Protein AF-D9PLZ6-F1 (afdb_monomer_lite)

Radius of gyration: 14.78 Å; chains: 1; bounding box: 35×25×38 Å

Foldseek 3Di:
DQCVVLVAQAAALVVDDPVVLVVVLVVLVVVQCPDPVNVPDDPVVSVVVSVVVSVVVSLSNHQQSQQGPVGNVDGNVVVD

Sequence (80 aa):
MHITASSPEYLKSSDISVEVVEKEKSIQLEMMKNDPKMANKPDEVLLKIIEGKMSKFKDDISLLEQAFVMNPDQKVKDFI

Organism: NCBI:txid749907

InterPro domains:
  IPR001816 Translation elongation factor EFTs/EF1B [MF_00050] (1-80)
  IPR001816 Translation elongation factor EFTs/EF1B [PTHR11741] (1-79)
  IPR014039 Translation elongation factor EFTs/EF1B, dimerisation [PF00889] (1-80)
  IPR036402 Elongation factor Ts, dimerisation domain superfamily [G3DSA:3.30.479.20] (1-80)
  IPR036402 Elongation factor Ts, dimerisation domain superfamily [SSF54713] (1-80)

pLDDT: mean 84.2, std 6.49, range [61.22, 90.5]

Structure (mmCIF, N/CA/C/O backbone):
data_AF-D9PLZ6-F1
#
_entry.id   AF-D9PLZ6-F1
#
loop_
_atom_site.group_PDB
_atom_site.id
_atom_site.type_symbol
_atom_site.label_atom_id
_atom_site.label_alt_id
_atom_site.label_comp_id
_atom_site.label_asym_id
_atom_site.label_entity_id
_atom_site.label_seq_id
_atom_site.pdbx_PDB_ins_code
_atom_site.Cartn_x
_atom_site.Cartn_y
_atom_site.Cartn_z
_atom_site.occupancy
_atom_site.B_iso_or_equiv
_atom_site.auth_seq_id
_atom_site.auth_comp_id
_atom_site.auth_asym_id
_atom_site.auth_atom_id
_atom_site.pdbx_PDB_model_num
ATOM 1 N N . MET A 1 1 ? 19.448 -4.564 -6.586 1.00 77.88 1 MET A N 1
ATOM 2 C CA . MET A 1 1 ? 19.585 -3.534 -5.529 1.00 77.88 1 MET A CA 1
ATOM 3 C C . MET A 1 1 ? 18.240 -3.068 -4.983 1.00 77.88 1 MET A C 1
ATOM 5 O O . MET A 1 1 ? 18.124 -3.018 -3.771 1.00 77.88 1 MET A O 1
ATOM 9 N N . HIS A 1 2 ? 17.228 -2.774 -5.814 1.00 83.69 2 HIS A N 1
ATOM 10 C CA . HIS A 1 2 ? 15.913 -2.317 -5.328 1.00 83.69 2 HIS A CA 1
ATOM 11 C C . HIS A 1 2 ? 15.245 -3.288 -4.334 1.00 83.69 2 HIS A C 1
ATOM 13 O O . HIS A 1 2 ? 14.928 -2.879 -3.228 1.00 83.69 2 HIS A O 1
ATOM 19 N N . ILE A 1 3 ? 15.152 -4.584 -4.665 1.00 85.75 3 ILE A N 1
ATOM 20 C CA . ILE A 1 3 ? 14.547 -5.609 -3.785 1.00 85.75 3 ILE A CA 1
ATOM 21 C C . ILE A 1 3 ? 15.215 -5.653 -2.401 1.00 85.75 3 ILE A C 1
ATOM 23 O O . ILE A 1 3 ? 14.538 -5.796 -1.397 1.00 85.75 3 ILE A O 1
ATOM 27 N N . THR A 1 4 ? 16.536 -5.483 -2.324 1.00 85.25 4 THR A N 1
ATOM 28 C CA . THR A 1 4 ? 17.275 -5.486 -1.049 1.00 85.25 4 THR A CA 1
ATOM 29 C C . THR A 1 4 ? 16.997 -4.244 -0.199 1.00 85.25 4 THR A C 1
ATOM 31 O O . THR A 1 4 ? 17.109 -4.305 1.018 1.00 85.25 4 THR A O 1
ATOM 34 N N . ALA A 1 5 ? 16.669 -3.115 -0.833 1.00 84.88 5 ALA A N 1
ATOM 35 C CA . ALA A 1 5 ? 16.380 -1.857 -0.149 1.00 84.88 5 ALA A CA 1
ATOM 36 C C . ALA A 1 5 ? 14.895 -1.717 0.227 1.00 84.88 5 ALA A C 1
ATOM 38 O O . ALA A 1 5 ? 14.587 -1.141 1.266 1.00 84.88 5 ALA A O 1
ATOM 39 N N . SER A 1 6 ? 13.993 -2.236 -0.610 1.00 84.75 6 SER A N 1
ATOM 40 C CA . SER A 1 6 ? 12.539 -2.074 -0.476 1.00 84.75 6 SER A CA 1
ATOM 41 C C . SER A 1 6 ? 11.811 -3.321 0.030 1.00 84.75 6 SER A C 1
ATOM 43 O O . SER A 1 6 ? 10.637 -3.221 0.355 1.00 84.75 6 SER A O 1
ATOM 45 N N . SER A 1 7 ? 12.479 -4.478 0.091 1.00 87.62 7 SER A N 1
ATOM 46 C CA . SER A 1 7 ? 11.974 -5.748 0.641 1.00 87.62 7 SER A CA 1
ATOM 47 C C . SER A 1 7 ? 10.495 -6.057 0.336 1.00 87.62 7 SER A C 1
ATOM 49 O O . SER A 1 7 ? 9.731 -6.296 1.271 1.00 87.62 7 SER A O 1
ATOM 51 N N . PRO A 1 8 ? 10.060 -6.048 -0.941 1.00 88.69 8 PRO A N 1
ATOM 52 C CA . PRO A 1 8 ? 8.684 -6.393 -1.284 1.00 88.69 8 PRO A CA 1
ATOM 53 C C . PRO A 1 8 ? 8.381 -7.850 -0.931 1.00 88.69 8 PRO A C 1
ATOM 55 O O . PRO A 1 8 ? 9.187 -8.744 -1.195 1.00 88.69 8 PRO A O 1
ATOM 58 N N . GLU A 1 9 ? 7.194 -8.086 -0.382 1.00 88.56 9 GLU A N 1
ATOM 59 C CA . GLU A 1 9 ? 6.704 -9.430 -0.054 1.00 88.56 9 GLU A CA 1
ATOM 60 C C . GLU A 1 9 ? 5.972 -10.079 -1.237 1.00 88.56 9 GLU A C 1
ATOM 62 O O . GLU A 1 9 ? 5.954 -11.302 -1.364 1.00 88.56 9 GLU A O 1
ATOM 67 N N . TYR A 1 10 ? 5.401 -9.263 -2.130 1.00 90.19 10 TYR A N 1
ATOM 68 C CA . TYR A 1 10 ? 4.599 -9.704 -3.269 1.00 90.19 10 TYR A CA 1
ATOM 69 C C . TYR A 1 10 ? 5.112 -9.106 -4.577 1.00 90.19 10 TYR A C 1
ATOM 71 O O . TYR A 1 10 ? 5.717 -8.034 -4.606 1.00 90.19 10 TYR A O 1
ATOM 79 N N . LEU A 1 11 ? 4.831 -9.781 -5.695 1.00 87.62 11 LEU A N 1
ATOM 80 C CA . LEU A 1 11 ? 5.140 -9.247 -7.020 1.00 87.62 11 LEU A CA 1
ATOM 81 C C . LEU A 1 11 ? 4.135 -8.154 -7.406 1.00 87.62 11 LEU A C 1
ATOM 83 O O . LEU A 1 11 ? 4.536 -7.048 -7.768 1.00 87.62 11 LEU A O 1
ATOM 87 N N . LYS A 1 12 ? 2.834 -8.453 -7.316 1.00 88.38 12 LYS A N 1
ATOM 88 C CA . LYS A 1 12 ? 1.742 -7.549 -7.702 1.00 88.38 12 LYS A CA 1
ATOM 89 C C . LYS A 1 12 ? 0.751 -7.371 -6.562 1.00 88.38 12 LYS A C 1
ATOM 91 O O . LYS A 1 12 ? 0.578 -8.257 -5.732 1.00 88.38 12 LYS A O 1
ATOM 96 N N . SER A 1 13 ? 0.010 -6.267 -6.575 1.00 84.12 13 SER A N 1
ATOM 97 C CA . SER A 1 13 ? -1.030 -6.003 -5.573 1.00 84.12 13 SER A CA 1
ATOM 98 C C . SER A 1 13 ? -2.177 -7.021 -5.618 1.00 84.12 13 SER A C 1
ATOM 100 O O . SER A 1 13 ? -2.862 -7.222 -4.619 1.00 84.12 13 SER A O 1
ATOM 102 N N . SER A 1 14 ? -2.378 -7.674 -6.767 1.00 85.19 14 SER A N 1
ATOM 103 C CA . SER A 1 14 ? -3.358 -8.751 -6.951 1.00 85.19 14 SER A CA 1
ATOM 104 C C . SER A 1 14 ? -2.967 -10.060 -6.263 1.00 85.19 14 SER A C 1
ATOM 106 O O . SER A 1 14 ? -3.841 -10.882 -6.012 1.00 85.19 14 SER A O 1
ATOM 108 N N . ASP A 1 15 ? -1.678 -10.255 -5.968 1.00 87.00 15 ASP A N 1
ATOM 109 C CA . ASP A 1 15 ? -1.175 -11.465 -5.308 1.00 87.00 15 ASP A CA 1
ATOM 110 C C . ASP A 1 15 ? -1.324 -11.383 -3.779 1.00 87.00 15 ASP A C 1
ATOM 112 O O . ASP A 1 15 ? -1.086 -12.360 -3.072 1.00 87.00 15 ASP A O 1
ATOM 116 N N . ILE A 1 16 ? -1.718 -10.216 -3.256 1.00 85.81 16 ILE A N 1
ATOM 117 C CA . ILE A 1 16 ? -1.903 -9.991 -1.825 1.00 85.81 16 ILE A CA 1
ATOM 118 C C . ILE A 1 16 ? -3.210 -10.660 -1.388 1.00 85.81 16 ILE A C 1
ATOM 120 O O . ILE A 1 16 ? -4.304 -10.241 -1.774 1.00 85.81 16 ILE A O 1
ATOM 124 N N . SER A 1 17 ? -3.100 -11.670 -0.527 1.00 88.50 17 SER A N 1
ATOM 125 C CA . SER A 1 17 ? -4.260 -12.343 0.057 1.00 88.50 17 SER A CA 1
ATOM 126 C C . SER A 1 17 ? -5.131 -11.379 0.862 1.00 88.50 17 SER A C 1
ATOM 128 O O . SER A 1 17 ? -4.637 -10.542 1.622 1.00 88.50 17 SER A O 1
ATOM 130 N N . VAL A 1 18 ? -6.450 -11.556 0.757 1.00 85.88 18 VAL A N 1
ATOM 131 C CA . VAL A 1 18 ? -7.445 -10.750 1.485 1.00 85.88 18 VAL A CA 1
ATOM 132 C C . VAL A 1 18 ? -7.205 -10.799 2.997 1.00 85.88 18 VAL A C 1
ATOM 134 O O . VAL A 1 18 ? -7.302 -9.770 3.655 1.00 85.88 18 VAL A O 1
ATOM 137 N N . GLU A 1 19 ? -6.780 -11.948 3.527 1.00 86.75 19 GLU A N 1
ATOM 138 C CA . GLU A 1 19 ? -6.442 -12.120 4.947 1.00 86.75 19 GLU A CA 1
ATOM 139 C C . GLU A 1 19 ? -5.330 -11.174 5.421 1.00 86.75 19 GLU A C 1
ATOM 141 O O . GLU A 1 19 ? -5.408 -10.634 6.522 1.00 86.75 19 GLU A O 1
ATOM 146 N N . VAL A 1 20 ? -4.305 -10.927 4.598 1.00 87.19 20 VAL A N 1
ATOM 147 C CA . VAL A 1 20 ? -3.205 -10.012 4.949 1.00 87.19 20 VAL A CA 1
ATOM 148 C C . VAL A 1 20 ? -3.707 -8.574 4.977 1.00 87.19 20 VAL A C 1
ATOM 150 O O . VAL A 1 20 ? -3.397 -7.827 5.904 1.00 87.19 20 VAL A O 1
ATOM 153 N N . VAL A 1 21 ? -4.538 -8.203 4.001 1.00 86.94 21 VAL A N 1
ATOM 154 C CA . VAL A 1 21 ? -5.155 -6.873 3.940 1.00 86.94 21 VAL A CA 1
ATOM 155 C C . VAL A 1 21 ? -6.084 -6.644 5.131 1.00 86.94 21 VAL A C 1
ATOM 157 O O . VAL A 1 21 ? -6.049 -5.575 5.730 1.00 86.94 21 VAL A O 1
ATOM 160 N N . GLU A 1 22 ? -6.907 -7.626 5.500 1.00 87.06 22 GLU A N 1
ATOM 161 C CA . GLU A 1 22 ? -7.808 -7.525 6.653 1.00 87.06 22 GLU A CA 1
ATOM 162 C C . GLU A 1 22 ? -7.049 -7.471 7.976 1.00 87.06 22 GLU A C 1
ATOM 164 O O . GLU A 1 22 ? -7.380 -6.65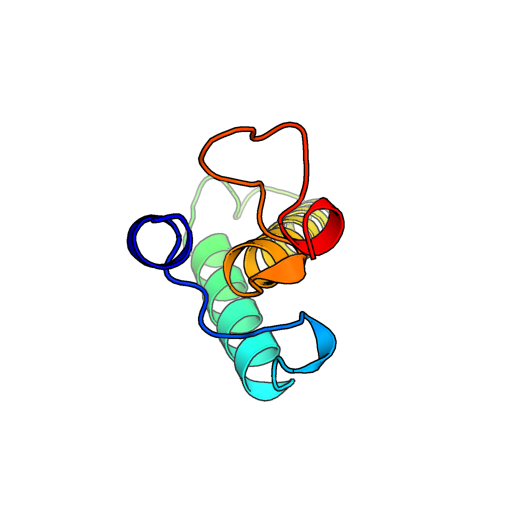5 8.841 1.00 87.06 22 GLU A O 1
ATOM 169 N N . LYS A 1 23 ? -5.998 -8.284 8.117 1.00 88.50 23 LYS A N 1
ATOM 170 C CA . LYS A 1 23 ? -5.132 -8.263 9.293 1.00 88.50 23 LYS A CA 1
ATOM 171 C C . LYS A 1 23 ? -4.470 -6.899 9.451 1.00 88.50 23 LYS A C 1
ATOM 173 O O . LYS A 1 23 ? -4.597 -6.294 10.512 1.00 88.50 23 LYS A O 1
ATOM 178 N N . GLU A 1 24 ? -3.869 -6.360 8.395 1.00 87.88 24 GLU A N 1
ATOM 179 C CA . GLU A 1 24 ? -3.265 -5.025 8.431 1.00 87.88 24 GLU A CA 1
ATOM 180 C C . GLU A 1 24 ? -4.311 -3.930 8.697 1.00 87.88 24 GLU A C 1
ATOM 182 O O . GLU A 1 24 ? -4.091 -3.032 9.511 1.00 87.88 24 GLU A O 1
ATOM 187 N N . LYS A 1 25 ? -5.502 -4.033 8.091 1.00 87.25 25 LYS A N 1
ATOM 188 C CA . LYS A 1 25 ? -6.612 -3.102 8.336 1.00 87.25 25 LYS A CA 1
ATOM 189 C C . LYS A 1 25 ? -7.024 -3.093 9.805 1.00 87.25 25 LYS A C 1
ATOM 191 O O . LYS A 1 25 ? -7.262 -2.018 10.352 1.00 87.25 25 LYS A O 1
ATOM 196 N N . SER A 1 26 ? -7.113 -4.266 10.437 1.00 86.25 26 SER A N 1
ATOM 197 C CA . SER A 1 26 ? -7.448 -4.390 11.860 1.00 86.25 26 SER A CA 1
ATOM 198 C C . SER A 1 26 ? -6.378 -3.757 12.751 1.00 86.25 26 SER A C 1
ATOM 200 O O . SER A 1 26 ? -6.719 -2.925 13.590 1.00 86.25 26 SER A O 1
ATOM 202 N N . ILE A 1 27 ? -5.096 -4.025 12.477 1.00 88.38 27 ILE A N 1
ATOM 203 C CA . ILE A 1 27 ? -3.956 -3.432 13.190 1.00 88.38 27 ILE A CA 1
ATOM 204 C C . ILE A 1 27 ? -3.985 -1.907 13.075 1.00 88.38 27 ILE A C 1
ATOM 206 O O . ILE A 1 27 ? -3.845 -1.203 14.073 1.00 88.38 27 ILE A O 1
ATOM 210 N N . GLN A 1 28 ? -4.222 -1.365 11.880 1.00 85.44 28 GLN A N 1
ATOM 211 C CA . GLN A 1 28 ? -4.312 0.082 11.703 1.00 85.44 28 GLN A CA 1
ATOM 212 C C . GLN A 1 28 ? -5.523 0.706 12.394 1.00 85.44 28 GLN A C 1
ATOM 214 O O . GLN A 1 28 ? -5.411 1.808 12.930 1.00 85.44 28 GLN A O 1
ATOM 219 N N . LEU A 1 29 ? -6.662 0.012 12.411 1.00 84.00 29 LEU A N 1
ATOM 220 C CA . LEU A 1 29 ? -7.845 0.419 13.169 1.00 84.00 29 LEU A CA 1
ATOM 221 C C . LEU A 1 29 ? -7.542 0.496 14.666 1.00 84.00 29 LEU A C 1
ATOM 223 O O . LEU A 1 29 ? -7.888 1.484 15.312 1.00 84.00 29 LEU A O 1
ATOM 227 N N . GLU A 1 30 ? -6.876 -0.520 15.211 1.00 85.00 30 GLU A N 1
ATOM 228 C CA . GLU A 1 30 ? -6.456 -0.551 16.611 1.00 85.00 30 GLU A CA 1
ATOM 229 C C . GLU A 1 30 ? -5.432 0.543 16.920 1.00 85.00 30 GLU A C 1
ATOM 231 O O . GLU A 1 30 ? -5.589 1.266 17.904 1.00 85.00 30 GLU A O 1
ATOM 236 N N . MET A 1 31 ? -4.435 0.742 16.052 1.00 83.00 31 MET A N 1
ATOM 237 C CA . MET A 1 31 ? -3.471 1.838 16.181 1.00 83.00 31 MET A CA 1
ATOM 238 C C . MET A 1 31 ? -4.165 3.199 16.204 1.00 83.00 31 MET A C 1
ATOM 240 O O . MET A 1 31 ? -3.847 4.025 17.051 1.00 83.00 31 MET A O 1
ATOM 244 N N . MET A 1 32 ? -5.129 3.443 15.314 1.00 78.62 32 MET A N 1
ATOM 245 C CA . MET A 1 32 ? -5.843 4.722 15.272 1.00 78.62 32 MET A CA 1
ATOM 246 C C . MET A 1 32 ? -6.756 4.945 16.473 1.00 78.62 32 MET A C 1
ATOM 248 O O . MET A 1 32 ? -6.858 6.077 16.940 1.00 78.62 32 MET A O 1
ATOM 252 N N . LYS A 1 33 ? -7.400 3.889 16.984 1.00 77.88 33 LYS A N 1
ATOM 253 C CA . LYS A 1 33 ? -8.199 3.959 18.216 1.00 77.88 33 LYS A CA 1
ATOM 254 C C . LYS A 1 33 ? -7.335 4.248 19.442 1.00 77.88 33 LYS A C 1
ATOM 256 O O . LYS A 1 33 ? -7.764 4.988 20.321 1.00 77.88 33 LYS A O 1
ATOM 261 N N . ASN A 1 34 ? -6.127 3.688 19.483 1.00 79.56 34 ASN A N 1
ATOM 262 C CA . ASN A 1 34 ? -5.173 3.907 20.567 1.00 79.56 34 ASN A CA 1
ATOM 263 C C . ASN A 1 34 ? -4.439 5.253 20.468 1.00 79.56 34 ASN A C 1
ATOM 265 O O . ASN A 1 34 ? -3.860 5.694 21.458 1.00 79.56 34 ASN A O 1
ATOM 269 N N . ASP A 1 35 ? -4.445 5.911 19.305 1.00 78.19 35 ASP A N 1
ATOM 270 C CA . ASP A 1 35 ? -3.762 7.187 19.107 1.00 78.19 35 ASP A CA 1
ATOM 271 C C . ASP A 1 35 ? -4.657 8.367 19.565 1.00 78.19 35 ASP A C 1
ATOM 273 O O . ASP A 1 35 ? -5.658 8.696 18.912 1.00 78.19 35 ASP A O 1
ATOM 277 N N . PRO A 1 36 ? -4.322 9.061 20.672 1.00 66.75 36 PRO A N 1
ATOM 278 C CA . PRO A 1 36 ? -5.176 10.091 21.276 1.00 66.75 36 PRO A CA 1
ATOM 279 C C . PRO A 1 36 ? -5.397 11.322 20.378 1.00 66.75 36 PRO A C 1
ATOM 281 O O . PRO A 1 36 ? -6.340 12.090 20.585 1.00 66.75 36 PRO A O 1
ATOM 284 N N . LYS A 1 37 ? -4.557 11.519 19.350 1.00 66.50 37 LYS A N 1
ATOM 285 C CA . LYS A 1 37 ? -4.715 12.590 18.348 1.00 66.50 37 LYS A CA 1
ATOM 286 C C . LYS A 1 37 ? -5.714 12.242 17.241 1.00 66.50 37 LYS A C 1
ATOM 288 O O . LYS A 1 37 ? -6.165 13.135 16.522 1.00 66.50 37 LYS A O 1
ATOM 293 N N . MET A 1 38 ? -6.025 10.959 17.075 1.00 63.16 38 MET A N 1
ATOM 294 C CA . MET A 1 38 ? -6.909 10.436 16.032 1.00 63.16 38 MET A CA 1
ATOM 295 C C . MET A 1 38 ? -8.272 10.039 16.600 1.00 63.16 38 MET A C 1
ATOM 297 O O . MET A 1 38 ? -9.268 10.218 15.908 1.00 63.16 38 MET A O 1
ATOM 301 N N . ALA A 1 39 ? -8.335 9.639 17.875 1.00 61.22 39 ALA A N 1
ATOM 302 C CA . ALA A 1 39 ? -9.576 9.331 18.592 1.00 61.22 39 ALA A CA 1
ATOM 303 C C . ALA A 1 39 ? -10.593 10.494 18.641 1.00 61.22 39 ALA A C 1
ATOM 305 O O . ALA A 1 39 ? -11.786 10.261 18.791 1.00 61.22 39 ALA A O 1
ATOM 306 N N . ASN A 1 40 ? -10.136 11.744 18.492 1.00 64.25 40 ASN A N 1
ATOM 307 C CA . ASN A 1 40 ? -10.993 12.937 18.476 1.00 64.25 40 ASN A CA 1
ATOM 308 C C . ASN A 1 40 ? -11.443 13.364 17.065 1.00 64.25 40 ASN A C 1
ATOM 310 O O . ASN A 1 40 ? -12.091 14.401 16.917 1.00 64.25 40 ASN A O 1
ATOM 314 N N . LYS A 1 41 ? -11.056 12.634 16.011 1.00 68.88 41 LYS A N 1
ATOM 315 C CA . LYS A 1 41 ? -11.434 12.963 14.630 1.00 68.88 41 LYS A CA 1
ATOM 316 C C . LYS A 1 41 ? -12.728 12.235 14.242 1.00 68.88 41 LYS A C 1
ATOM 318 O O . LYS A 1 41 ? -12.938 11.121 14.708 1.00 68.88 41 LYS A O 1
ATOM 323 N N . PRO A 1 42 ? -13.576 12.822 13.376 1.00 76.12 42 PRO A N 1
ATOM 324 C CA . PRO A 1 42 ? -14.791 12.163 12.896 1.00 76.12 42 PRO A CA 1
ATOM 325 C C . PRO A 1 42 ? -14.491 10.818 12.223 1.00 76.12 42 PRO A C 1
ATOM 327 O O . PRO A 1 42 ? -13.479 10.695 11.525 1.00 76.12 42 PRO A O 1
ATOM 330 N N . ASP A 1 43 ? -15.400 9.849 12.355 1.00 78.12 43 ASP A N 1
ATOM 331 C CA . ASP A 1 43 ? -15.258 8.505 11.773 1.00 78.12 43 ASP A CA 1
ATOM 332 C C . ASP A 1 43 ? -15.011 8.529 10.256 1.00 78.12 43 ASP A C 1
ATOM 334 O O . ASP A 1 43 ? -14.215 7.745 9.742 1.00 78.12 43 ASP A O 1
ATOM 338 N N . GLU A 1 44 ? -15.609 9.479 9.528 1.00 79.94 44 GLU A N 1
ATOM 339 C CA . GLU A 1 44 ? -15.346 9.674 8.093 1.00 79.94 44 GLU A CA 1
ATOM 340 C C . GLU A 1 44 ? -13.880 10.010 7.791 1.00 79.94 44 GLU A C 1
ATOM 342 O O . GLU A 1 44 ? -13.327 9.579 6.777 1.00 79.94 44 GLU A O 1
ATOM 347 N N . VAL A 1 45 ? -13.233 10.790 8.660 1.00 82.50 45 VAL A N 1
ATOM 348 C CA . VAL A 1 45 ? -11.827 11.168 8.496 1.00 82.50 45 VAL A CA 1
ATOM 349 C C . VAL A 1 45 ? -10.939 9.970 8.806 1.00 82.50 45 VAL A C 1
ATOM 351 O O . VAL A 1 45 ? -10.011 9.694 8.051 1.00 82.50 45 VAL A O 1
ATOM 354 N N . LEU A 1 46 ? -11.242 9.225 9.870 1.00 79.12 46 LEU A N 1
ATOM 355 C CA . LEU A 1 46 ? -10.549 7.981 10.210 1.00 79.12 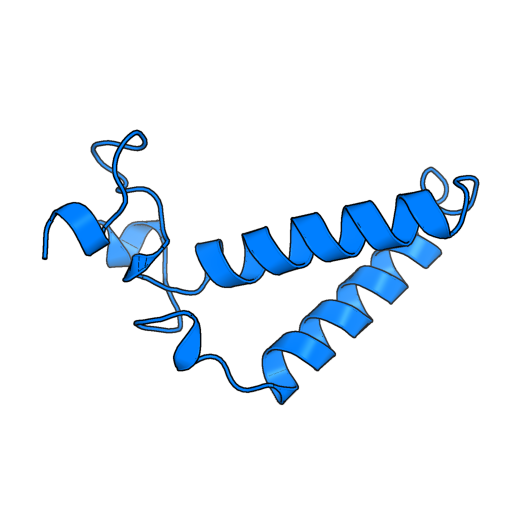46 LEU A CA 1
ATOM 356 C C . LEU A 1 46 ? -10.626 6.963 9.065 1.00 79.12 46 LEU A C 1
ATOM 358 O O . LEU A 1 46 ? -9.590 6.445 8.652 1.00 79.12 46 LEU A O 1
ATOM 362 N N . LEU A 1 47 ? -11.814 6.746 8.492 1.00 81.75 47 LEU A N 1
ATOM 363 C CA . LEU A 1 47 ? -12.021 5.862 7.340 1.00 81.75 47 LEU A CA 1
ATOM 364 C C . LEU A 1 47 ? -11.164 6.268 6.139 1.00 81.75 47 LEU A C 1
ATOM 366 O O . LEU A 1 47 ? -10.448 5.426 5.601 1.00 81.75 47 LEU A O 1
ATOM 370 N N . LYS A 1 48 ? -11.157 7.557 5.772 1.00 85.06 48 LYS A N 1
ATOM 371 C CA . LYS A 1 48 ? -10.308 8.066 4.680 1.00 85.06 48 LYS A CA 1
ATOM 372 C C . LYS A 1 48 ? -8.817 7.873 4.950 1.00 85.06 48 LYS A C 1
ATOM 374 O O . LYS A 1 48 ? -8.060 7.572 4.030 1.00 85.06 48 LYS A O 1
ATOM 379 N N . ILE A 1 49 ? -8.373 8.036 6.198 1.00 85.19 49 ILE A N 1
ATOM 380 C CA . ILE A 1 49 ? -6.961 7.829 6.545 1.00 85.19 49 ILE A CA 1
ATOM 381 C C . ILE A 1 49 ? -6.605 6.340 6.469 1.00 85.19 49 ILE A C 1
ATOM 383 O O . ILE A 1 49 ? -5.542 6.010 5.947 1.00 85.19 49 ILE A O 1
ATOM 387 N N . ILE A 1 50 ? -7.473 5.445 6.956 1.00 86.12 50 ILE A N 1
ATOM 388 C CA . ILE A 1 50 ? -7.260 3.991 6.873 1.00 86.12 50 ILE A CA 1
ATOM 389 C C . ILE A 1 50 ? -7.196 3.559 5.413 1.00 86.12 50 ILE A C 1
ATOM 391 O O . ILE A 1 50 ? -6.306 2.804 5.042 1.00 86.12 50 ILE A O 1
ATOM 395 N N . GLU A 1 51 ? -8.104 4.054 4.575 1.00 86.56 51 GLU A N 1
ATOM 396 C CA . GLU A 1 51 ? -8.134 3.730 3.150 1.00 86.56 51 GLU A CA 1
ATOM 397 C C . GLU A 1 51 ? -6.838 4.159 2.449 1.00 86.56 51 GLU A C 1
ATOM 399 O O . GLU A 1 51 ? -6.200 3.348 1.776 1.00 86.56 51 GLU A O 1
ATOM 404 N N . GLY A 1 52 ? -6.377 5.392 2.693 1.00 88.31 52 GLY A N 1
ATOM 405 C CA . GLY A 1 52 ? -5.111 5.885 2.150 1.00 88.31 52 GLY A CA 1
ATOM 406 C C . GLY A 1 52 ? -3.898 5.096 2.648 1.00 88.31 52 GLY A C 1
ATOM 407 O O . GLY A 1 52 ? -3.030 4.722 1.859 1.00 88.31 52 GLY A O 1
ATOM 408 N N . LYS A 1 53 ? -3.843 4.779 3.947 1.00 87.44 53 LYS A N 1
ATOM 409 C CA . LYS A 1 53 ? -2.764 3.954 4.500 1.00 87.44 53 LYS A CA 1
ATOM 410 C C . LYS A 1 53 ? -2.801 2.519 3.980 1.00 87.44 53 LYS A C 1
ATOM 412 O O . LYS A 1 53 ? -1.743 1.931 3.798 1.00 87.44 53 LYS A O 1
ATOM 417 N N . MET A 1 54 ? -3.982 1.958 3.740 1.00 88.56 54 MET A N 1
ATOM 418 C CA . MET A 1 54 ? -4.120 0.611 3.195 1.00 88.56 54 MET A CA 1
ATOM 419 C C . MET A 1 54 ? -3.727 0.543 1.727 1.00 88.56 54 MET A C 1
ATOM 421 O O . MET A 1 54 ? -3.095 -0.429 1.321 1.00 88.56 54 MET A O 1
ATOM 425 N N . SER A 1 55 ? -4.045 1.578 0.947 1.00 88.38 55 SER A N 1
ATOM 426 C CA . SER A 1 55 ? -3.520 1.720 -0.412 1.00 88.38 55 SER A CA 1
ATOM 427 C C . SER A 1 55 ? -1.996 1.774 -0.387 1.00 88.38 55 SER A C 1
ATOM 429 O O . SER A 1 55 ? -1.346 0.992 -1.071 1.00 88.38 55 SER A O 1
ATOM 431 N N . LYS A 1 56 ? -1.427 2.621 0.479 1.00 87.94 56 LYS A N 1
ATOM 432 C CA . LYS A 1 56 ? 0.024 2.746 0.606 1.00 87.94 56 LYS A CA 1
ATOM 433 C C . LYS A 1 56 ? 0.689 1.444 1.053 1.00 87.94 56 LYS A C 1
ATOM 435 O O . LYS A 1 56 ? 1.709 1.076 0.499 1.00 87.94 56 LYS A O 1
ATOM 440 N N . PHE A 1 57 ? 0.096 0.723 2.001 1.00 89.06 57 PHE A N 1
ATOM 441 C CA . PHE A 1 57 ? 0.600 -0.581 2.427 1.00 89.06 57 PHE A CA 1
ATOM 442 C C . PHE A 1 57 ? 0.667 -1.568 1.261 1.00 89.06 57 PHE A C 1
ATOM 444 O O . PHE A 1 57 ? 1.690 -2.214 1.073 1.00 89.06 57 PHE A O 1
ATOM 451 N N . LYS A 1 58 ? -0.393 -1.651 0.444 1.00 88.25 58 LYS A N 1
ATOM 452 C CA . LYS A 1 58 ? -0.399 -2.507 -0.752 1.00 88.25 58 LYS A CA 1
ATOM 453 C C . LYS A 1 58 ? 0.697 -2.110 -1.739 1.00 88.25 58 LYS A C 1
ATOM 455 O O . LYS A 1 58 ? 1.353 -2.994 -2.285 1.00 88.25 58 LYS A O 1
ATOM 460 N N . ASP A 1 59 ? 0.904 -0.813 -1.947 1.00 88.00 59 ASP A N 1
ATOM 461 C CA . ASP A 1 59 ? 1.964 -0.300 -2.817 1.00 88.00 59 ASP A CA 1
ATOM 462 C C . ASP A 1 59 ? 3.358 -0.617 -2.250 1.00 88.00 59 ASP A C 1
ATOM 464 O O . ASP A 1 59 ? 4.240 -1.041 -2.989 1.00 88.00 59 ASP A O 1
ATOM 468 N N . ASP A 1 60 ? 3.540 -0.496 -0.933 1.00 86.81 60 ASP A N 1
ATOM 469 C CA . 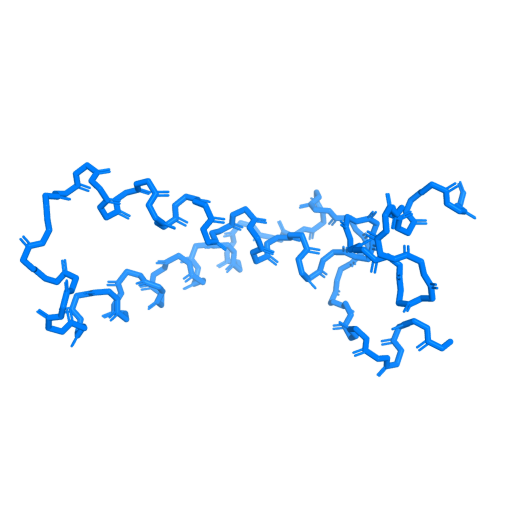ASP A 1 60 ? 4.811 -0.732 -0.246 1.00 86.81 60 ASP A CA 1
ATOM 470 C C . ASP A 1 60 ? 5.187 -2.221 -0.192 1.00 86.81 60 ASP A C 1
ATOM 472 O O . ASP A 1 60 ? 6.373 -2.529 -0.175 1.00 86.81 60 ASP A O 1
ATOM 476 N N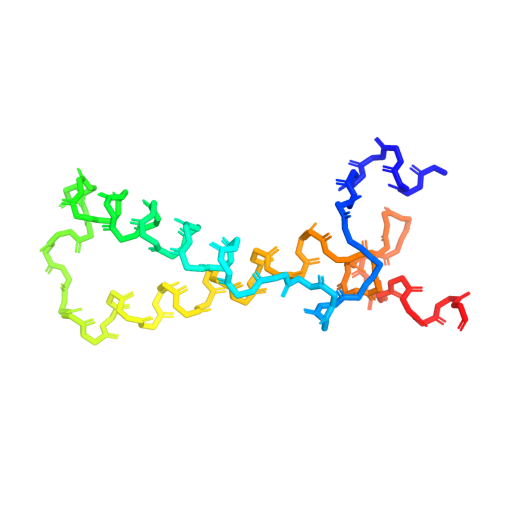 . ILE A 1 61 ? 4.232 -3.158 -0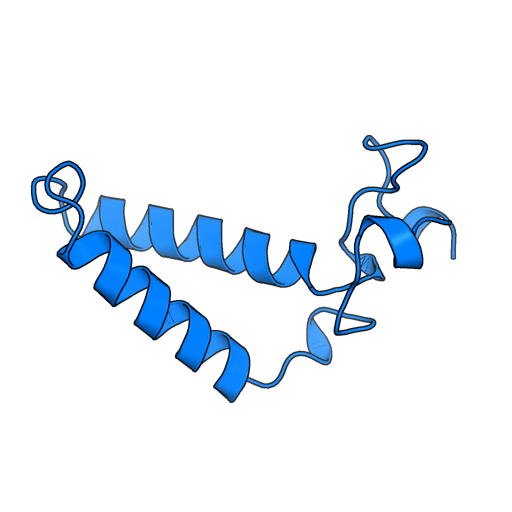.190 1.00 89.62 61 ILE A N 1
ATOM 477 C CA . ILE A 1 61 ? 4.537 -4.603 -0.176 1.00 89.62 61 ILE A CA 1
ATOM 478 C C . ILE A 1 61 ? 4.555 -5.250 -1.566 1.00 89.62 61 ILE A C 1
ATOM 480 O O . ILE A 1 61 ? 4.955 -6.411 -1.677 1.00 89.62 61 ILE A O 1
ATOM 484 N N . SER A 1 62 ? 4.127 -4.542 -2.619 1.00 90.50 62 SER A N 1
ATOM 485 C CA . SER A 1 62 ? 4.073 -5.080 -3.985 1.00 90.50 62 SER A CA 1
ATOM 486 C C . SER A 1 62 ? 5.142 -4.475 -4.892 1.00 90.50 62 SER A C 1
ATOM 488 O O . SER A 1 62 ? 5.099 -3.295 -5.223 1.00 90.50 62 SER A O 1
ATOM 490 N N . LEU A 1 63 ? 6.076 -5.312 -5.358 1.00 89.75 63 LEU A N 1
ATOM 491 C CA . LEU A 1 63 ? 7.235 -4.895 -6.152 1.00 89.75 63 LEU A CA 1
ATOM 492 C C . LEU A 1 63 ? 6.846 -3.987 -7.322 1.00 89.75 63 LEU A C 1
ATOM 494 O O . LEU A 1 63 ? 7.488 -2.970 -7.533 1.00 89.75 63 LEU A O 1
ATOM 498 N N . LEU A 1 64 ? 5.806 -4.339 -8.083 1.00 89.56 64 LEU A N 1
ATOM 499 C CA . LEU A 1 64 ? 5.412 -3.582 -9.275 1.00 89.56 64 LEU A CA 1
ATOM 500 C C . LEU A 1 64 ? 4.886 -2.171 -8.982 1.00 89.56 64 LEU A C 1
ATOM 502 O O . LEU A 1 64 ? 5.040 -1.286 -9.825 1.00 89.56 64 LEU A O 1
ATOM 506 N N . GLU A 1 65 ? 4.255 -1.955 -7.829 1.00 89.38 65 GLU A N 1
ATOM 507 C CA . GLU A 1 65 ? 3.680 -0.652 -7.482 1.00 89.38 65 GLU A CA 1
ATOM 508 C C . GLU A 1 65 ? 4.636 0.233 -6.676 1.00 89.38 65 GLU A C 1
ATOM 510 O O . GLU A 1 65 ? 4.401 1.442 -6.588 1.00 89.38 65 GLU A O 1
ATOM 515 N N . GLN A 1 66 ? 5.733 -0.334 -6.165 1.00 88.81 66 GLN A N 1
ATOM 516 C CA . GLN A 1 66 ? 6.786 0.406 -5.477 1.00 88.81 66 GLN A CA 1
ATOM 517 C C . GLN A 1 66 ? 7.436 1.454 -6.391 1.00 88.81 66 GLN A C 1
ATOM 519 O O . GLN A 1 66 ? 7.658 1.243 -7.589 1.00 88.81 66 GLN A O 1
ATOM 524 N N . ALA A 1 67 ? 7.798 2.589 -5.792 1.00 90.25 67 ALA A N 1
ATOM 525 C CA . ALA A 1 67 ? 8.655 3.582 -6.425 1.00 90.25 67 ALA A CA 1
ATOM 526 C C . ALA A 1 67 ? 10.078 3.024 -6.569 1.00 90.25 67 ALA A C 1
ATOM 528 O O . ALA A 1 67 ? 10.629 2.427 -5.637 1.00 90.25 67 ALA A O 1
ATOM 529 N N . PHE A 1 68 ? 10.697 3.215 -7.732 1.00 89.25 68 PHE A N 1
ATOM 530 C CA . PHE A 1 68 ? 12.020 2.668 -7.983 1.00 89.25 68 PHE A CA 1
ATOM 531 C C . PHE A 1 68 ? 13.081 3.396 -7.143 1.00 89.25 68 PHE A C 1
ATOM 533 O O . PHE A 1 68 ? 13.201 4.615 -7.169 1.00 89.25 68 PHE A O 1
ATOM 540 N N . VAL A 1 69 ? 13.908 2.642 -6.412 1.00 87.56 69 VAL A N 1
ATOM 541 C CA . VAL A 1 69 ? 14.878 3.203 -5.440 1.00 87.56 69 VAL A CA 1
ATOM 542 C C . VAL A 1 69 ? 15.893 4.156 -6.079 1.00 87.56 69 VAL A C 1
ATOM 544 O O . VAL A 1 69 ? 16.370 5.070 -5.414 1.00 87.56 69 VAL A O 1
ATOM 547 N N . MET A 1 70 ? 16.231 3.964 -7.357 1.00 85.56 70 MET A N 1
ATOM 548 C CA . MET A 1 70 ? 17.146 4.868 -8.067 1.00 85.56 70 MET A CA 1
ATOM 549 C C . MET A 1 70 ? 16.422 6.027 -8.764 1.00 85.56 70 MET A C 1
ATOM 551 O O . MET A 1 70 ? 17.064 7.025 -9.078 1.00 85.56 70 MET A O 1
ATOM 555 N N . ASN A 1 71 ? 15.116 5.906 -9.016 1.00 87.12 71 ASN A N 1
ATOM 556 C CA . ASN A 1 71 ? 14.296 6.958 -9.608 1.00 87.12 71 ASN A CA 1
ATOM 557 C C . ASN A 1 71 ? 12.860 6.899 -9.047 1.00 87.12 71 ASN A C 1
ATOM 559 O O . ASN A 1 71 ? 12.018 6.203 -9.616 1.00 87.12 71 ASN A O 1
ATOM 563 N N . PRO A 1 72 ? 12.574 7.611 -7.943 1.00 84.38 72 PRO A N 1
ATOM 564 C CA . PRO A 1 72 ? 11.283 7.538 -7.260 1.00 84.38 72 PRO A CA 1
ATOM 565 C C . PRO A 1 72 ? 10.097 8.068 -8.076 1.00 84.38 72 PRO A C 1
ATOM 567 O O . PRO A 1 72 ? 8.955 7.786 -7.724 1.00 84.38 72 PRO A O 1
ATOM 570 N N . ASP A 1 73 ? 10.356 8.819 -9.152 1.00 86.50 73 ASP A N 1
ATOM 571 C CA . ASP A 1 73 ? 9.317 9.357 -10.039 1.00 86.50 73 ASP A CA 1
ATOM 572 C C . ASP A 1 73 ? 8.694 8.280 -10.943 1.00 86.50 73 ASP A C 1
ATOM 574 O O . ASP A 1 73 ? 7.684 8.525 -11.602 1.00 86.50 73 ASP A O 1
ATOM 578 N N . GLN A 1 74 ? 9.297 7.090 -10.992 1.00 87.75 74 GLN A N 1
ATOM 579 C CA . GLN A 1 74 ? 8.842 5.960 -11.796 1.00 87.75 74 GLN A CA 1
ATOM 580 C C . GLN A 1 74 ? 8.592 4.743 -10.909 1.00 87.75 74 GLN A C 1
ATOM 582 O O . GLN A 1 74 ? 9.296 4.505 -9.921 1.00 87.75 74 GLN A O 1
ATOM 587 N N . LYS A 1 75 ? 7.584 3.948 -11.268 1.00 88.94 75 LYS A N 1
ATOM 588 C CA . LYS A 1 75 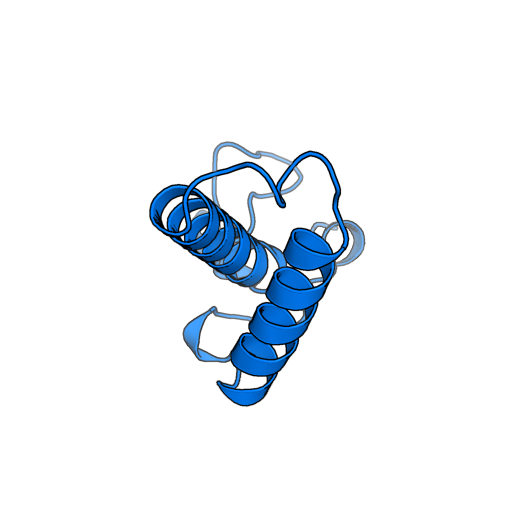? 7.306 2.687 -10.583 1.00 88.94 75 LYS A CA 1
ATOM 589 C C . LYS A 1 75 ? 8.181 1.589 -11.161 1.00 88.94 75 LYS A C 1
ATOM 591 O O . LYS A 1 75 ? 8.577 1.630 -12.321 1.00 88.94 75 LYS A O 1
ATOM 596 N N . VAL A 1 76 ? 8.456 0.557 -10.371 1.00 87.31 76 VAL A N 1
ATOM 597 C CA . VAL A 1 76 ? 9.254 -0.590 -10.834 1.00 87.31 76 VAL A CA 1
ATOM 598 C C . VAL A 1 76 ? 8.621 -1.263 -12.053 1.00 87.31 76 VAL A C 1
ATOM 600 O O . VAL A 1 76 ? 9.346 -1.715 -12.935 1.00 87.31 76 VAL A O 1
ATOM 603 N N . LYS A 1 77 ? 7.285 -1.287 -12.150 1.00 88.31 77 LYS A N 1
ATOM 604 C CA . LYS A 1 77 ? 6.584 -1.810 -13.332 1.00 88.31 77 LYS A CA 1
ATOM 605 C C . LYS A 1 77 ? 6.894 -1.076 -14.634 1.00 88.31 77 LYS A C 1
ATOM 607 O O . LYS A 1 77 ? 6.733 -1.677 -15.684 1.00 88.31 77 LYS A O 1
ATOM 612 N N . ASP A 1 78 ? 7.332 0.181 -14.577 1.00 86.94 78 ASP A N 1
ATOM 613 C CA . ASP A 1 78 ? 7.667 0.963 -15.772 1.00 86.94 78 ASP A CA 1
ATOM 614 C C . ASP A 1 78 ? 9.030 0.546 -16.365 1.00 86.94 78 ASP A C 1
ATOM 616 O O . ASP A 1 78 ? 9.379 0.943 -17.475 1.00 86.94 78 ASP A O 1
ATOM 620 N N . PHE A 1 79 ? 9.801 -0.266 -15.631 1.00 80.88 79 PHE A N 1
ATOM 621 C CA . PHE A 1 79 ? 11.111 -0.785 -16.033 1.00 80.88 79 PHE A CA 1
ATOM 622 C C . PHE A 1 79 ? 11.096 -2.261 -16.467 1.00 80.88 79 PHE A C 1
ATOM 624 O O . PHE A 1 79 ? 12.156 -2.783 -16.824 1.00 80.88 79 PHE A O 1
ATOM 631 N N . ILE A 1 80 ? 9.950 -2.946 -16.383 1.00 75.69 80 ILE A N 1
ATOM 632 C CA . ILE A 1 80 ? 9.796 -4.396 -16.620 1.00 75.69 80 ILE A CA 1
ATOM 633 C C . ILE A 1 80 ? 8.932 -4.659 -17.858 1.00 75.69 80 ILE A C 1
ATOM 635 O O . ILE A 1 80 ? 8.119 -3.784 -18.219 1.00 75.69 80 ILE A O 1
#

Secondary structure (DSSP, 8-state):
-HHHHH--SBSSGGGS-HHHHHHHHHHHHHHHHH-TTTTTS-HHHHHHHHHHHHHHHHHHHBTTTSEETTEEEEEGGGG-